Protein AF-A0A2N1RS52-F1 (afdb_monomer)

Sequence (82 aa):
MKRWDLCAFNNLCADKYIRLDKVWEFEKTPLIEESFMEELADIARRSGVDPEIVRWSGSTVSPPNPPVGGFQTHHKLKKQEE

Radius of gyration: 23.8 Å; Cα contacts (8 Å, |Δi|>4): 75; chains: 1; bounding box: 41×62×60 Å

pLDDT: mean 81.74, std 19.24, range [38.12, 97.56]

Foldseek 3Di:
DAADEAEWDDLPCQVVQVVVVHHDPCNVPATAAPVVLVVVLVVVVVVPPPNVRGYYDDDHDYPDDDPPDDDPDPPPDDDDDD

Mean predicted aligned error: 11.13 Å

Structure (mmCIF, N/CA/C/O backbone):
data_AF-A0A2N1RS52-F1
#
_entry.id   AF-A0A2N1RS52-F1
#
loop_
_atom_site.group_PDB
_atom_site.id
_atom_site.type_symbol
_atom_site.label_atom_id
_atom_site.label_alt_id
_atom_site.label_comp_id
_atom_site.label_asym_id
_atom_site.label_entity_id
_atom_site.label_seq_id
_atom_site.pdbx_PDB_ins_code
_atom_site.Cartn_x
_atom_site.Cartn_y
_atom_site.Cartn_z
_atom_site.occupancy
_atom_site.B_iso_or_equiv
_atom_site.auth_seq_id
_atom_site.auth_comp_id
_atom_site.auth_asym_id
_atom_site.auth_atom_id
_atom_site.pdbx_PDB_model_num
ATOM 1 N N . MET A 1 1 ? -1.111 -2.052 -23.680 1.00 63.84 1 MET A N 1
ATOM 2 C CA . MET A 1 1 ? -0.264 -1.555 -22.572 1.00 63.84 1 MET A CA 1
ATOM 3 C C . MET A 1 1 ? -0.253 -2.591 -21.463 1.00 63.84 1 MET A C 1
ATOM 5 O O . MET A 1 1 ? -1.309 -3.141 -21.180 1.00 63.84 1 MET A O 1
ATOM 9 N N . LYS A 1 2 ? 0.912 -2.876 -20.871 1.00 86.25 2 LYS A N 1
ATOM 10 C CA . LYS A 1 2 ? 1.038 -3.687 -19.651 1.00 86.25 2 LYS A CA 1
ATOM 11 C C . LYS A 1 2 ? 1.450 -2.747 -18.515 1.00 86.25 2 LYS A C 1
ATOM 13 O O . LYS A 1 2 ? 2.316 -1.908 -18.728 1.00 86.25 2 LYS A O 1
ATOM 18 N N . ARG A 1 3 ? 0.798 -2.855 -17.358 1.00 90.50 3 ARG A N 1
ATOM 19 C CA . ARG A 1 3 ? 1.119 -2.125 -16.124 1.00 90.50 3 ARG A CA 1
ATOM 20 C C . ARG A 1 3 ? 1.146 -3.139 -14.994 1.00 90.50 3 ARG A C 1
ATOM 22 O O . ARG A 1 3 ? 0.239 -3.965 -14.908 1.00 90.50 3 ARG A O 1
ATOM 29 N N . TRP A 1 4 ? 2.167 -3.063 -14.158 1.00 94.38 4 TRP A N 1
ATOM 30 C CA . TRP A 1 4 ? 2.268 -3.821 -12.925 1.00 94.38 4 TRP A CA 1
ATOM 31 C C . TRP A 1 4 ? 2.123 -2.837 -11.767 1.00 94.38 4 TRP A C 1
ATOM 33 O O . TRP A 1 4 ? 2.946 -1.935 -11.624 1.00 94.38 4 TRP A O 1
ATOM 43 N N . ASP A 1 5 ? 1.028 -2.941 -11.014 1.00 94.62 5 ASP A N 1
ATOM 44 C CA . ASP A 1 5 ? 0.680 -1.963 -9.981 1.00 94.62 5 ASP A CA 1
ATOM 45 C C . ASP A 1 5 ? 0.677 -2.611 -8.597 1.00 94.62 5 ASP A C 1
ATOM 47 O O . ASP A 1 5 ? -0.049 -3.582 -8.372 1.00 94.62 5 ASP A O 1
ATOM 51 N N . LEU A 1 6 ? 1.468 -2.068 -7.672 1.00 95.00 6 LEU A N 1
ATOM 52 C CA . LEU A 1 6 ? 1.330 -2.371 -6.252 1.00 95.00 6 LEU A CA 1
ATOM 53 C C . LEU A 1 6 ? 0.226 -1.480 -5.678 1.00 95.00 6 LEU A C 1
ATOM 55 O O . LEU A 1 6 ? 0.366 -0.259 -5.621 1.00 95.00 6 LEU A O 1
ATOM 59 N N . CYS A 1 7 ? -0.872 -2.085 -5.240 1.00 94.12 7 CYS A N 1
ATOM 60 C CA . CYS A 1 7 ? -1.977 -1.357 -4.626 1.00 94.12 7 CYS A CA 1
ATOM 61 C C . CYS A 1 7 ? -1.756 -1.247 -3.114 1.00 94.12 7 CYS A C 1
ATOM 63 O O . CYS A 1 7 ? -1.795 -2.255 -2.407 1.00 94.12 7 CYS A O 1
ATOM 65 N N . ALA A 1 8 ? -1.563 -0.026 -2.619 1.00 93.62 8 ALA A N 1
ATOM 66 C CA . ALA A 1 8 ? -1.515 0.254 -1.194 1.00 93.62 8 ALA A CA 1
ATOM 67 C C . ALA A 1 8 ? -2.857 -0.093 -0.533 1.00 93.62 8 ALA A C 1
ATOM 69 O O . ALA A 1 8 ? -3.939 0.140 -1.086 1.00 93.62 8 ALA A O 1
ATOM 70 N N . PHE A 1 9 ? -2.775 -0.651 0.673 1.00 90.06 9 PHE A N 1
ATOM 71 C CA . PHE A 1 9 ? -3.940 -0.935 1.499 1.00 90.06 9 PHE A CA 1
ATOM 72 C C . PHE A 1 9 ? -4.700 0.360 1.826 1.00 90.06 9 PHE A C 1
ATOM 74 O O . PHE A 1 9 ? -4.090 1.376 2.151 1.00 90.06 9 PHE A O 1
ATOM 81 N N . ASN A 1 10 ? -6.035 0.318 1.767 1.00 86.62 10 ASN A N 1
ATOM 82 C CA . ASN A 1 10 ? -6.893 1.422 2.193 1.00 86.62 10 ASN A CA 1
ATOM 83 C C . ASN A 1 10 ? -8.079 0.920 3.026 1.00 86.62 10 ASN A C 1
ATOM 85 O O . ASN A 1 10 ? -8.489 -0.238 2.935 1.00 86.62 10 ASN A O 1
ATOM 89 N N . ASN A 1 11 ? -8.648 1.824 3.821 1.00 84.38 11 ASN A N 1
ATOM 90 C CA . ASN A 1 11 ? -9.746 1.561 4.747 1.00 84.38 11 ASN A CA 1
ATOM 91 C C . ASN A 1 11 ? -11.135 1.966 4.222 1.00 84.38 11 ASN A C 1
ATOM 93 O O . ASN A 1 11 ? -12.090 2.040 4.994 1.00 84.38 11 ASN A O 1
ATOM 97 N N . LEU A 1 12 ? -11.294 2.157 2.908 1.00 82.06 12 LEU A N 1
ATOM 98 C CA . LEU A 1 12 ? -12.538 2.659 2.299 1.00 82.06 12 LEU A CA 1
ATOM 99 C C . LEU A 1 12 ? -13.730 1.689 2.415 1.00 82.06 12 LEU A C 1
ATOM 101 O O . LEU A 1 12 ? -14.867 2.053 2.124 1.00 82.06 12 LEU A O 1
ATOM 105 N N . CYS A 1 13 ? -13.490 0.442 2.825 1.00 80.56 13 CYS A N 1
ATOM 106 C CA . CYS A 1 13 ? -14.527 -0.578 2.954 1.00 80.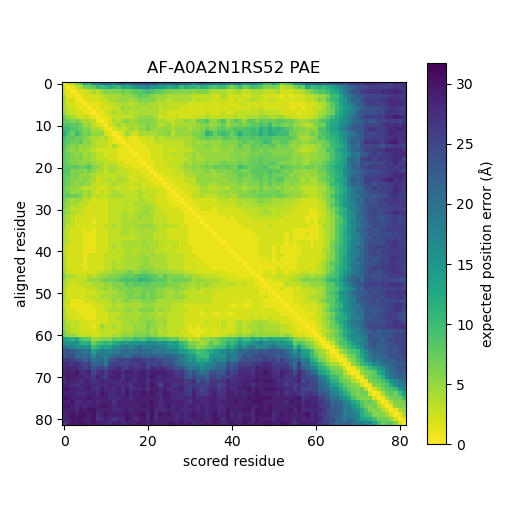56 13 CYS A CA 1
ATOM 107 C C . CYS A 1 13 ? -15.286 -0.535 4.287 1.00 80.56 13 CYS A C 1
ATOM 109 O O . CYS A 1 13 ? -16.331 -1.180 4.371 1.00 80.56 13 CYS A O 1
ATOM 111 N N . ALA A 1 14 ? -14.809 0.193 5.303 1.00 83.06 14 ALA A N 1
ATOM 112 C CA . ALA A 1 14 ? -15.380 0.154 6.654 1.00 83.06 14 ALA A CA 1
ATOM 113 C C . ALA A 1 14 ? -16.898 0.430 6.669 1.00 83.06 14 ALA A C 1
ATOM 115 O O . ALA A 1 14 ? -17.671 -0.367 7.203 1.00 83.06 14 ALA A O 1
ATOM 116 N N . ASP A 1 15 ? -17.345 1.469 5.958 1.00 85.94 15 ASP A N 1
ATOM 117 C CA . ASP A 1 15 ? -18.761 1.861 5.881 1.00 85.94 15 ASP A CA 1
ATOM 118 C C . ASP A 1 15 ? -19.670 0.749 5.340 1.00 85.94 15 ASP A C 1
ATOM 120 O O . ASP A 1 15 ? -20.822 0.595 5.754 1.00 85.94 15 ASP A O 1
ATOM 124 N N . LYS A 1 16 ? -19.159 -0.072 4.415 1.00 88.75 16 LYS A N 1
ATOM 125 C CA . LYS A 1 16 ? -19.913 -1.200 3.859 1.00 88.75 16 LYS A CA 1
ATOM 126 C C . LYS A 1 16 ? -20.130 -2.296 4.902 1.00 88.75 16 LYS A C 1
ATOM 128 O O . LYS A 1 16 ? -21.200 -2.900 4.915 1.00 88.75 16 LYS A O 1
ATOM 133 N N . TYR A 1 17 ? -19.134 -2.561 5.745 1.00 92.00 17 TYR A N 1
ATOM 134 C CA . TYR A 1 17 ? -19.222 -3.579 6.793 1.00 92.00 17 TYR A CA 1
ATOM 135 C C . TYR A 1 17 ? -20.169 -3.139 7.909 1.00 92.00 17 TYR A C 1
ATOM 137 O O . TYR A 1 17 ? -21.032 -3.923 8.302 1.00 92.00 17 TYR A O 1
ATOM 145 N N . ILE A 1 18 ? -20.116 -1.860 8.296 1.00 90.62 18 ILE A N 1
ATOM 146 C CA . ILE A 1 18 ? -21.056 -1.259 9.254 1.00 90.62 18 ILE A CA 1
ATOM 147 C C . ILE A 1 18 ? -22.505 -1.450 8.783 1.00 90.62 18 ILE A C 1
ATOM 149 O O . ILE A 1 18 ? -23.358 -1.893 9.546 1.00 90.62 18 ILE A O 1
ATOM 153 N N . ARG A 1 19 ? -22.790 -1.205 7.496 1.00 94.12 19 ARG A N 1
ATOM 154 C CA . ARG A 1 19 ? -24.137 -1.394 6.918 1.00 94.12 19 ARG A CA 1
ATOM 155 C C . ARG A 1 19 ? -24.629 -2.843 6.903 1.00 94.12 19 ARG A C 1
ATOM 157 O O . ARG A 1 19 ? -25.823 -3.064 6.724 1.00 94.12 19 ARG A O 1
ATOM 164 N N . LEU A 1 20 ? -23.728 -3.811 7.027 1.00 95.19 20 LEU A N 1
ATOM 165 C CA . LEU A 1 20 ? -24.044 -5.237 7.089 1.00 95.19 20 LEU A CA 1
ATOM 166 C C . LEU A 1 20 ? -24.077 -5.765 8.530 1.00 95.19 20 LEU A C 1
ATOM 168 O O . LEU A 1 20 ? -24.141 -6.980 8.704 1.00 95.19 20 LEU A O 1
ATOM 172 N N . ASP A 1 21 ? -24.011 -4.876 9.527 1.00 93.69 21 ASP A N 1
ATOM 173 C CA . ASP A 1 21 ? -23.882 -5.212 10.949 1.00 93.69 21 ASP A CA 1
ATOM 174 C C . ASP A 1 21 ? -22.685 -6.146 11.213 1.00 93.69 21 ASP A C 1
ATOM 176 O O . ASP A 1 21 ? -22.748 -7.139 11.938 1.00 93.69 21 ASP A O 1
ATOM 180 N N . LYS A 1 22 ? -21.571 -5.864 10.522 1.00 92.88 22 LYS A N 1
ATOM 181 C CA . LYS A 1 22 ? -20.319 -6.616 10.618 1.00 92.88 22 LYS A CA 1
ATOM 182 C C . LYS A 1 22 ? -19.194 -5.703 11.068 1.00 92.88 22 LYS A C 1
ATOM 184 O O . LYS A 1 22 ? -19.024 -4.604 10.548 1.00 92.88 22 LYS A O 1
ATOM 189 N N . VAL A 1 23 ? -18.369 -6.216 11.973 1.00 87.00 23 VAL A N 1
ATOM 190 C CA . VAL A 1 23 ? -17.086 -5.603 12.318 1.00 87.00 23 VAL A CA 1
ATOM 191 C C . VAL A 1 23 ? -16.069 -5.986 11.248 1.00 87.00 23 VAL A C 1
ATOM 193 O O . VAL A 1 23 ? -15.972 -7.157 10.873 1.00 87.00 23 VAL A O 1
ATOM 196 N N . TRP A 1 24 ? -15.322 -5.007 10.743 1.00 89.19 24 TRP A N 1
ATOM 197 C CA . TRP A 1 24 ? -14.204 -5.263 9.844 1.00 89.19 24 TRP A CA 1
ATOM 198 C C . TRP A 1 24 ? -12.902 -5.306 10.641 1.00 89.19 24 TRP A C 1
ATOM 200 O O . TRP A 1 24 ? -12.505 -4.321 11.253 1.00 89.19 24 TRP A O 1
ATOM 210 N N . GLU A 1 25 ? -12.214 -6.445 10.621 1.00 89.31 25 GLU A N 1
ATOM 211 C CA . GLU A 1 25 ? -11.032 -6.689 11.464 1.00 89.31 25 GLU A CA 1
ATOM 212 C C . GLU A 1 25 ? -9.868 -5.720 11.198 1.00 89.31 25 GLU A C 1
ATOM 214 O O . GLU A 1 25 ? -9.061 -5.465 12.088 1.00 89.31 25 GLU A O 1
ATOM 219 N N . PHE A 1 26 ? -9.807 -5.138 9.997 1.00 88.56 26 PHE A N 1
ATOM 220 C CA . PHE A 1 26 ? -8.748 -4.214 9.587 1.00 88.56 26 PHE A CA 1
ATOM 221 C C . PHE A 1 26 ? -9.171 -2.737 9.640 1.00 88.56 26 PHE A C 1
ATOM 223 O O . PHE A 1 26 ? -8.451 -1.874 9.143 1.00 88.56 26 PHE A O 1
ATOM 230 N N . GLU A 1 27 ? -10.314 -2.410 10.258 1.00 86.81 27 GLU A N 1
ATOM 231 C CA . GLU A 1 27 ? -10.813 -1.025 10.334 1.00 86.81 27 GLU A CA 1
ATOM 232 C C . GLU A 1 27 ? -9.826 -0.066 11.026 1.00 86.81 27 GLU A C 1
ATOM 234 O O . GLU A 1 27 ? -9.781 1.120 10.705 1.00 86.81 27 GLU A O 1
ATOM 239 N N . LYS A 1 28 ? -9.022 -0.589 11.963 1.00 88.31 28 LYS A N 1
ATOM 240 C CA . LYS A 1 28 ? -8.016 0.167 12.730 1.00 88.31 28 LYS A CA 1
ATOM 241 C C . LYS A 1 28 ? -6.599 -0.023 12.204 1.00 88.31 28 LYS A C 1
ATOM 243 O O . LYS A 1 28 ? -5.655 0.475 12.815 1.00 88.31 28 LYS A O 1
ATOM 248 N N . THR A 1 29 ? -6.426 -0.768 11.115 1.00 91.44 29 THR A N 1
ATOM 249 C CA . THR A 1 29 ? -5.109 -0.967 10.519 1.00 91.44 29 THR A CA 1
ATOM 250 C C . THR A 1 29 ? -4.644 0.358 9.913 1.00 91.44 29 THR A C 1
ATOM 252 O O . THR A 1 29 ? -5.373 0.939 9.104 1.00 91.44 29 THR A O 1
ATOM 255 N N . PRO A 1 30 ? -3.464 0.871 10.306 1.00 90.94 30 PRO A N 1
ATOM 256 C CA . PRO A 1 30 ? -2.949 2.113 9.750 1.00 90.94 30 PRO A CA 1
ATOM 257 C C . PRO A 1 30 ? -2.670 1.960 8.253 1.00 90.94 30 PRO A C 1
ATOM 259 O O . PRO A 1 30 ? -2.415 0.858 7.760 1.00 90.94 30 PRO A O 1
ATOM 262 N N . LEU A 1 31 ? -2.701 3.079 7.527 1.00 92.38 31 LEU A N 1
ATOM 263 C CA . LEU A 1 31 ? -2.221 3.093 6.150 1.00 92.38 31 LEU A CA 1
ATOM 264 C C . LEU A 1 31 ? -0.715 2.807 6.130 1.00 92.38 31 LEU A C 1
ATOM 266 O O . LEU A 1 31 ? 0.008 3.097 7.083 1.00 92.38 31 LEU A O 1
ATOM 270 N N . ILE A 1 32 ? -0.260 2.235 5.024 1.00 93.31 32 ILE A N 1
ATOM 271 C CA . ILE A 1 32 ? 1.154 1.956 4.789 1.00 93.31 32 ILE A CA 1
ATOM 272 C C . ILE A 1 32 ? 1.935 3.268 4.607 1.00 93.31 32 ILE A C 1
ATOM 274 O O . ILE A 1 32 ? 1.396 4.243 4.078 1.00 93.31 32 ILE A O 1
ATOM 278 N N . GLU A 1 33 ? 3.191 3.316 5.046 1.00 94.31 33 GLU A N 1
ATOM 279 C CA . GLU A 1 33 ? 4.047 4.481 4.802 1.00 94.31 33 GLU A CA 1
ATOM 280 C C . GLU A 1 33 ? 4.438 4.584 3.325 1.00 94.31 33 GLU A C 1
ATOM 282 O O . GLU A 1 33 ? 4.652 3.580 2.641 1.00 94.31 33 GLU A O 1
ATOM 287 N N . GLU A 1 34 ? 4.571 5.817 2.841 1.00 94.62 34 GLU A N 1
ATOM 288 C CA . GLU A 1 34 ? 5.004 6.098 1.469 1.00 94.62 34 GLU A CA 1
ATOM 289 C C . GLU A 1 34 ? 6.411 5.553 1.180 1.00 94.62 34 GLU A C 1
ATOM 291 O O . GLU A 1 34 ? 6.631 4.899 0.163 1.00 94.62 34 GLU A O 1
ATOM 296 N N . SER A 1 35 ? 7.342 5.743 2.117 1.00 94.94 35 SER A N 1
ATOM 297 C CA . SER A 1 35 ? 8.716 5.222 2.054 1.00 94.94 35 SER A CA 1
ATOM 298 C C . SER A 1 35 ? 8.751 3.706 1.855 1.00 94.94 35 SER A C 1
ATOM 300 O O . SER A 1 35 ? 9.522 3.198 1.042 1.00 94.94 35 SER A O 1
ATOM 302 N N . PHE A 1 36 ? 7.890 2.985 2.571 1.00 95.25 36 PHE A N 1
ATOM 303 C CA . PHE A 1 36 ? 7.820 1.534 2.487 1.00 95.25 36 PHE A CA 1
ATOM 304 C C . PHE A 1 36 ? 7.200 1.068 1.161 1.00 95.25 36 PHE A C 1
ATOM 306 O O . PHE A 1 36 ? 7.664 0.092 0.574 1.00 95.25 36 PHE A O 1
ATOM 313 N N . MET A 1 37 ? 6.207 1.788 0.625 1.00 96.31 37 MET A N 1
ATOM 314 C CA . MET A 1 37 ? 5.683 1.506 -0.719 1.00 96.31 37 MET A CA 1
ATOM 315 C C . MET A 1 37 ? 6.739 1.694 -1.813 1.00 96.31 37 MET A C 1
ATOM 317 O O . MET A 1 37 ? 6.807 0.874 -2.732 1.00 96.31 37 MET A O 1
ATOM 321 N N . GLU A 1 38 ? 7.581 2.724 -1.706 1.00 96.06 38 GLU A N 1
ATOM 322 C CA . GLU A 1 38 ? 8.700 2.923 -2.633 1.00 96.06 38 GLU A CA 1
ATOM 323 C C . GLU A 1 38 ? 9.733 1.796 -2.542 1.00 96.06 38 GLU A C 1
ATOM 325 O O . GLU A 1 38 ? 10.158 1.271 -3.572 1.00 96.06 38 GLU A O 1
ATOM 330 N N . GLU A 1 39 ? 10.071 1.343 -1.331 1.00 96.94 39 GLU A N 1
ATOM 331 C CA . GLU A 1 39 ? 10.978 0.206 -1.138 1.00 96.94 39 GLU A CA 1
ATOM 332 C C . GLU A 1 39 ? 10.446 -1.067 -1.819 1.00 96.94 39 GLU A C 1
ATOM 334 O O . GLU A 1 39 ? 11.177 -1.759 -2.537 1.00 96.94 39 GLU A O 1
ATOM 339 N N . LEU A 1 40 ? 9.153 -1.363 -1.656 1.00 96.69 40 LEU A N 1
ATOM 340 C CA . LEU A 1 40 ? 8.509 -2.503 -2.312 1.00 96.69 40 LEU A CA 1
ATOM 341 C C . LEU A 1 40 ? 8.516 -2.366 -3.840 1.00 96.69 40 LEU A C 1
ATOM 343 O O . LEU A 1 40 ? 8.777 -3.344 -4.549 1.00 96.69 40 LEU A O 1
ATOM 347 N N . ALA A 1 41 ? 8.270 -1.161 -4.359 1.00 96.44 41 ALA A N 1
ATOM 348 C CA . ALA A 1 41 ? 8.350 -0.891 -5.788 1.00 96.44 41 ALA A CA 1
ATOM 349 C C . ALA A 1 41 ? 9.780 -1.091 -6.321 1.00 96.44 41 ALA A C 1
ATOM 351 O O . ALA A 1 41 ? 9.961 -1.683 -7.386 1.00 96.44 41 ALA A O 1
ATOM 352 N N . ASP A 1 42 ? 10.804 -0.695 -5.566 1.00 97.00 42 ASP A N 1
ATOM 353 C CA . ASP A 1 42 ? 12.210 -0.913 -5.916 1.00 97.00 42 ASP A CA 1
ATOM 354 C C . ASP A 1 42 ? 12.619 -2.384 -5.891 1.00 97.00 42 ASP A C 1
ATOM 356 O O . ASP A 1 42 ? 13.426 -2.827 -6.715 1.00 97.00 42 ASP A O 1
ATOM 360 N N . ILE A 1 43 ? 12.079 -3.171 -4.962 1.00 97.56 43 ILE A N 1
ATOM 361 C CA . ILE A 1 43 ? 12.256 -4.626 -4.968 1.00 97.56 43 ILE A CA 1
ATOM 362 C C . ILE A 1 43 ? 11.613 -5.220 -6.227 1.00 97.56 43 ILE A C 1
ATOM 364 O O . ILE A 1 43 ? 12.252 -6.004 -6.930 1.00 97.56 43 ILE A O 1
ATOM 368 N N . ALA A 1 44 ? 10.391 -4.804 -6.569 1.00 96.19 44 ALA A N 1
ATOM 369 C CA . ALA A 1 44 ? 9.698 -5.284 -7.760 1.00 96.19 44 ALA A CA 1
ATOM 370 C C . ALA A 1 44 ? 10.444 -4.931 -9.057 1.00 96.19 44 ALA A C 1
ATOM 372 O O . ALA A 1 44 ? 10.633 -5.807 -9.904 1.00 96.19 44 ALA A O 1
ATOM 373 N N . ARG A 1 45 ? 10.961 -3.701 -9.183 1.00 96.50 45 ARG A N 1
ATOM 374 C CA . ARG A 1 45 ? 11.805 -3.268 -10.316 1.00 96.50 45 ARG A CA 1
ATOM 375 C C . ARG A 1 45 ? 13.072 -4.119 -10.462 1.00 96.50 45 ARG A C 1
ATOM 377 O O . ARG A 1 45 ? 13.559 -4.311 -11.569 1.00 96.50 45 ARG A O 1
ATOM 384 N N . ARG A 1 46 ? 13.603 -4.660 -9.360 1.00 97.19 46 ARG A N 1
ATOM 385 C CA . ARG A 1 46 ? 14.799 -5.526 -9.347 1.00 97.19 46 ARG A CA 1
ATOM 386 C C . ARG A 1 46 ? 14.491 -7.024 -9.449 1.00 97.19 46 ARG A C 1
ATOM 388 O O . ARG A 1 46 ? 15.419 -7.822 -9.528 1.00 97.19 46 ARG A O 1
ATOM 395 N N . SER A 1 47 ? 13.218 -7.420 -9.474 1.00 94.31 47 SER A N 1
ATOM 396 C CA . SER A 1 47 ? 12.796 -8.832 -9.450 1.00 94.31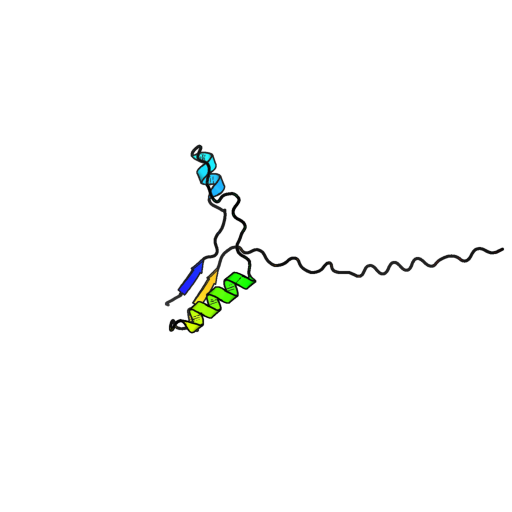 47 SER A CA 1
ATOM 397 C C . SER A 1 47 ? 12.873 -9.557 -10.804 1.00 94.31 47 SER A C 1
ATOM 399 O O . SER A 1 47 ? 12.598 -10.753 -10.874 1.00 94.31 47 SER A O 1
ATOM 401 N N . GLY A 1 48 ? 13.232 -8.849 -11.882 1.00 92.62 48 GLY A N 1
ATOM 402 C CA . GLY A 1 48 ? 13.212 -9.361 -13.260 1.00 92.62 48 GLY A CA 1
ATOM 403 C C . GLY A 1 48 ? 11.944 -9.000 -14.044 1.00 92.62 48 GLY A C 1
ATOM 404 O O . GLY A 1 48 ? 11.842 -9.323 -15.227 1.00 92.62 48 GLY A O 1
ATOM 405 N N . VAL A 1 49 ? 10.992 -8.307 -13.411 1.00 93.38 49 VAL A N 1
ATOM 406 C CA . VAL A 1 49 ? 9.896 -7.608 -14.098 1.00 93.38 49 VAL A CA 1
ATOM 407 C C . VAL A 1 49 ? 10.457 -6.368 -14.796 1.00 93.38 49 VAL A C 1
ATOM 409 O O . VAL A 1 49 ? 11.370 -5.731 -14.276 1.00 93.38 49 VAL A O 1
ATOM 412 N N . ASP A 1 50 ? 9.901 -6.020 -15.959 1.00 95.31 50 ASP A N 1
ATOM 413 C CA . ASP A 1 50 ? 10.219 -4.772 -16.660 1.00 95.31 50 ASP A CA 1
ATOM 414 C C . ASP A 1 50 ? 10.014 -3.562 -15.718 1.00 95.31 50 ASP A C 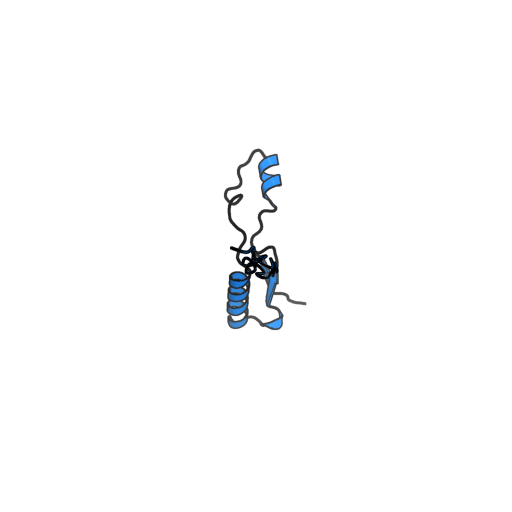1
ATOM 416 O O . ASP A 1 50 ? 8.882 -3.297 -15.300 1.00 95.31 50 ASP A O 1
ATOM 420 N N . PRO A 1 51 ? 11.078 -2.823 -15.355 1.00 95.38 51 PRO A N 1
ATOM 421 C CA . PRO A 1 51 ? 10.976 -1.719 -14.407 1.00 95.38 51 PRO A CA 1
ATOM 422 C C . PRO A 1 51 ? 10.052 -0.592 -14.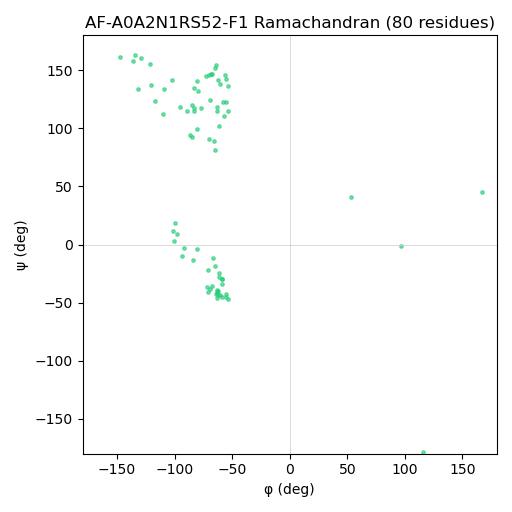879 1.00 95.38 51 PRO A C 1
ATOM 424 O O . PRO A 1 51 ? 9.466 0.094 -14.041 1.00 95.38 51 PRO A O 1
ATOM 427 N N . GLU A 1 52 ? 9.889 -0.397 -16.193 1.00 96.19 52 GLU A N 1
ATOM 428 C CA . GLU A 1 52 ? 9.107 0.719 -16.743 1.00 96.19 52 GLU A CA 1
ATOM 429 C C . GLU A 1 52 ? 7.598 0.554 -16.523 1.00 96.19 52 GLU A C 1
ATOM 431 O O . GLU A 1 52 ? 6.848 1.537 -16.507 1.00 96.19 52 GLU A O 1
ATOM 436 N N . ILE A 1 53 ? 7.140 -0.685 -16.314 1.00 96.12 53 ILE A N 1
ATOM 437 C CA . ILE A 1 53 ? 5.725 -0.979 -16.072 1.00 96.12 53 ILE A CA 1
ATOM 438 C C . ILE A 1 53 ? 5.368 -1.019 -14.584 1.00 96.12 53 ILE A C 1
ATOM 440 O O . ILE A 1 53 ? 4.1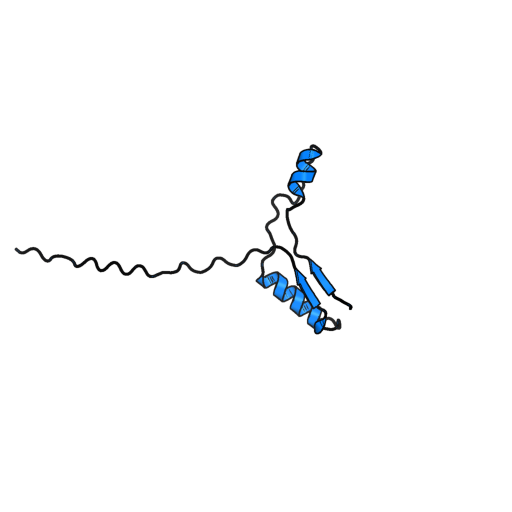76 -1.082 -14.275 1.00 96.12 53 ILE A O 1
ATOM 444 N N . VAL A 1 54 ? 6.358 -0.986 -13.682 1.00 97.00 54 VAL A N 1
ATOM 445 C CA . VAL A 1 54 ? 6.170 -1.080 -12.226 1.00 97.00 54 VAL A CA 1
ATOM 446 C C . VAL A 1 54 ? 5.810 0.282 -11.641 1.00 97.00 54 VAL A C 1
ATOM 448 O O . VAL A 1 54 ? 6.600 1.229 -11.666 1.00 97.00 54 VAL A O 1
ATOM 451 N N . ARG A 1 55 ? 4.612 0.375 -11.064 1.00 95.19 55 ARG A N 1
ATOM 452 C CA . ARG A 1 55 ? 4.140 1.537 -10.302 1.00 95.19 55 ARG A CA 1
ATOM 453 C C . ARG A 1 55 ? 3.476 1.081 -9.014 1.00 95.19 55 ARG A C 1
ATOM 455 O O . ARG A 1 55 ? 3.128 -0.086 -8.882 1.00 95.19 55 ARG A O 1
ATOM 462 N N . TRP A 1 56 ? 3.304 1.998 -8.075 1.00 96.44 56 TRP A N 1
ATOM 463 C CA . TRP A 1 56 ? 2.404 1.788 -6.955 1.00 96.44 56 TRP A CA 1
ATOM 464 C C . TRP A 1 56 ? 1.343 2.885 -6.931 1.00 96.44 56 TRP A C 1
ATOM 466 O O . TRP A 1 56 ? 1.526 3.964 -7.504 1.00 96.44 56 TRP A O 1
ATOM 476 N N . SER A 1 57 ? 0.200 2.581 -6.328 1.00 94.38 57 SER A N 1
ATOM 477 C CA . SER A 1 57 ? -0.913 3.514 -6.191 1.00 94.38 57 SER A CA 1
ATOM 478 C C . SER A 1 57 ? -1.688 3.269 -4.898 1.00 94.38 57 SER A C 1
ATOM 480 O O . SER A 1 57 ? -1.601 2.197 -4.305 1.00 94.38 57 SER A O 1
ATOM 482 N N . GLY A 1 58 ? -2.462 4.262 -4.461 1.00 93.19 58 GLY A N 1
ATOM 483 C CA . GLY A 1 58 ? -3.307 4.185 -3.267 1.00 93.19 58 GLY A CA 1
ATOM 484 C C . GLY A 1 58 ? -2.882 5.157 -2.168 1.00 93.19 58 GLY A C 1
ATOM 485 O O . GLY A 1 58 ? -1.982 5.972 -2.355 1.00 93.19 58 GLY A O 1
ATOM 486 N N . SER A 1 59 ? -3.591 5.112 -1.041 1.00 93.69 59 SER A N 1
ATOM 487 C CA . SER A 1 59 ? -3.380 6.032 0.078 1.00 93.69 59 SER A CA 1
ATOM 488 C C . SER A 1 59 ? -2.241 5.561 0.975 1.00 93.69 59 SER A C 1
ATOM 490 O O . SER A 1 59 ? -2.197 4.396 1.364 1.00 93.69 59 SER A O 1
ATOM 492 N N . THR A 1 60 ? -1.367 6.489 1.349 1.00 94.00 60 THR A N 1
ATOM 493 C CA . THR A 1 60 ? -0.241 6.251 2.254 1.00 94.00 60 THR A CA 1
ATOM 494 C C . THR A 1 60 ? -0.221 7.281 3.374 1.00 94.00 60 THR A C 1
ATOM 496 O O . THR A 1 60 ? -0.828 8.351 3.277 1.00 94.00 60 THR A O 1
ATOM 499 N N . VAL A 1 61 ? 0.483 6.954 4.454 1.00 92.50 61 VAL A N 1
ATOM 500 C CA . VAL A 1 61 ? 0.907 7.953 5.435 1.00 92.50 61 VAL A CA 1
ATOM 501 C C . VAL A 1 61 ? 2.209 8.566 4.936 1.00 92.50 61 VAL A C 1
ATOM 503 O O . VAL A 1 61 ? 3.201 7.861 4.741 1.00 92.50 61 VAL A O 1
ATOM 506 N N . SER A 1 62 ? 2.203 9.880 4.723 1.00 84.00 62 SER A N 1
ATOM 507 C CA . SER A 1 62 ? 3.436 10.642 4.531 1.00 84.00 62 SER A CA 1
ATOM 508 C C . SER A 1 62 ? 4.047 10.933 5.907 1.00 84.00 62 SER A C 1
ATOM 510 O O . SER A 1 62 ? 3.286 11.205 6.848 1.00 84.00 62 SER A O 1
ATOM 512 N N . PRO A 1 63 ? 5.380 10.871 6.074 1.00 74.69 63 PRO A N 1
ATOM 513 C CA . PRO A 1 63 ? 6.000 11.229 7.341 1.00 74.69 63 PRO A CA 1
ATOM 514 C C . PRO A 1 63 ? 5.599 12.656 7.748 1.00 74.69 63 PRO A C 1
ATOM 516 O O . PRO A 1 63 ? 5.417 13.522 6.887 1.00 74.69 63 PRO A O 1
ATOM 519 N N . PRO A 1 64 ? 5.446 12.934 9.054 1.00 67.50 64 PRO A N 1
ATOM 520 C CA . PRO A 1 64 ? 5.133 14.279 9.507 1.00 67.50 64 PRO A CA 1
ATOM 521 C C . PRO A 1 64 ? 6.225 15.236 9.024 1.00 67.50 64 PRO A C 1
ATOM 523 O O . PRO A 1 64 ? 7.404 15.050 9.329 1.00 67.50 64 PRO A O 1
ATOM 526 N N . ASN A 1 65 ? 5.833 16.269 8.271 1.00 63.31 65 ASN A N 1
ATOM 527 C CA . ASN A 1 65 ? 6.742 17.363 7.945 1.00 63.31 65 ASN A CA 1
ATOM 528 C C . ASN A 1 65 ? 7.333 17.913 9.253 1.00 63.31 65 ASN A C 1
ATOM 530 O O . ASN A 1 65 ? 6.580 18.099 10.219 1.00 63.31 65 ASN A O 1
ATOM 534 N N . PRO A 1 66 ? 8.648 18.194 9.313 1.00 62.06 66 PRO A N 1
ATOM 535 C CA . PRO A 1 66 ? 9.220 18.837 10.484 1.00 62.06 66 PRO A CA 1
ATOM 536 C C . PRO A 1 66 ? 8.466 20.149 10.747 1.00 62.06 66 PRO A C 1
ATOM 538 O O . PRO A 1 66 ? 8.075 20.828 9.788 1.00 62.06 66 PRO A O 1
ATOM 541 N N . PRO A 1 67 ? 8.225 20.516 12.021 1.00 57.53 67 PRO A N 1
ATOM 542 C CA . PRO A 1 67 ? 7.560 21.769 12.332 1.00 57.53 67 PRO A CA 1
ATOM 543 C C . PRO A 1 67 ? 8.355 22.895 11.675 1.00 57.53 67 PRO A C 1
ATOM 545 O O . PRO A 1 67 ? 9.557 23.032 11.904 1.00 57.53 67 PRO A O 1
ATOM 548 N N . VAL A 1 68 ? 7.686 23.675 10.826 1.00 59.94 68 VAL A N 1
ATOM 549 C CA . VAL A 1 68 ? 8.266 24.860 10.193 1.00 59.94 68 VAL A CA 1
ATOM 550 C C . VAL A 1 68 ? 8.549 25.868 11.310 1.00 59.94 68 VAL A C 1
ATOM 552 O O . VAL A 1 68 ? 7.688 26.645 11.713 1.00 59.94 68 VAL A O 1
ATOM 555 N N . GLY A 1 69 ? 9.742 25.786 11.897 1.00 52.88 69 GLY A N 1
ATOM 556 C CA . GLY A 1 69 ? 10.204 26.689 12.939 1.00 52.88 69 GLY A CA 1
ATOM 557 C C . GLY A 1 69 ? 10.638 28.014 12.325 1.00 52.88 69 GLY A C 1
ATOM 558 O O . GLY A 1 69 ? 11.593 28.049 11.554 1.00 52.88 69 GLY A O 1
ATOM 559 N N . GLY A 1 70 ? 9.958 29.109 12.679 1.00 38.34 70 GLY A N 1
ATOM 560 C CA . GLY A 1 70 ? 10.416 30.444 12.296 1.00 38.34 70 GLY A CA 1
ATOM 561 C C . GLY A 1 70 ? 9.426 31.594 12.472 1.00 38.34 70 GLY A C 1
ATOM 562 O O . GLY A 1 70 ? 9.334 32.429 11.580 1.00 38.34 70 GLY A O 1
ATOM 563 N N . PHE A 1 71 ? 8.718 31.708 13.600 1.00 44.38 71 PHE A N 1
ATOM 564 C CA . PHE A 1 71 ? 8.178 33.016 13.994 1.00 44.38 71 PHE A CA 1
ATOM 565 C C . PHE A 1 71 ? 9.244 33.766 14.801 1.00 44.38 71 PHE A C 1
ATOM 567 O O . PHE A 1 71 ? 9.366 33.588 16.009 1.00 44.38 71 PHE A O 1
ATOM 574 N N . GLN A 1 72 ? 10.032 34.606 14.126 1.00 50.22 72 GLN A N 1
ATOM 575 C CA . GLN A 1 72 ? 10.879 35.606 14.780 1.00 50.22 72 GLN A CA 1
ATOM 576 C C . GLN A 1 72 ? 9.977 36.698 15.369 1.00 50.22 72 GLN A C 1
ATOM 578 O O . GLN A 1 72 ? 9.653 37.682 14.704 1.00 50.22 72 GLN A O 1
ATOM 583 N N . THR A 1 73 ? 9.549 36.556 16.623 1.00 44.62 73 THR A N 1
ATOM 584 C CA . THR A 1 73 ? 8.983 37.691 17.358 1.00 44.62 73 THR A CA 1
ATOM 585 C C . THR A 1 73 ? 10.130 38.535 17.901 1.00 44.62 73 THR A C 1
ATOM 587 O O . THR A 1 73 ? 10.704 38.225 18.943 1.00 44.62 73 THR A O 1
ATOM 590 N N . HIS A 1 74 ? 10.460 39.628 17.210 1.00 48.81 74 HIS A N 1
ATOM 591 C CA . HIS A 1 74 ? 11.250 40.717 17.782 1.00 48.81 74 HIS A CA 1
ATOM 592 C C . HIS A 1 74 ? 10.454 41.381 18.918 1.00 48.81 74 HIS A C 1
ATOM 594 O O . HIS A 1 74 ? 9.831 42.424 18.728 1.00 48.81 74 HIS A O 1
ATOM 600 N N . HIS A 1 75 ? 10.462 40.794 20.116 1.00 43.16 75 HIS A N 1
ATOM 601 C CA . HIS A 1 75 ? 10.053 41.507 21.321 1.00 43.16 75 HIS A CA 1
ATOM 602 C C . HIS A 1 75 ? 11.262 42.285 21.843 1.00 43.16 75 HIS A C 1
ATOM 604 O O . HIS A 1 75 ? 12.134 41.774 22.542 1.00 43.16 75 HIS A O 1
ATOM 610 N N . LYS A 1 76 ? 11.342 43.541 21.403 1.00 44.62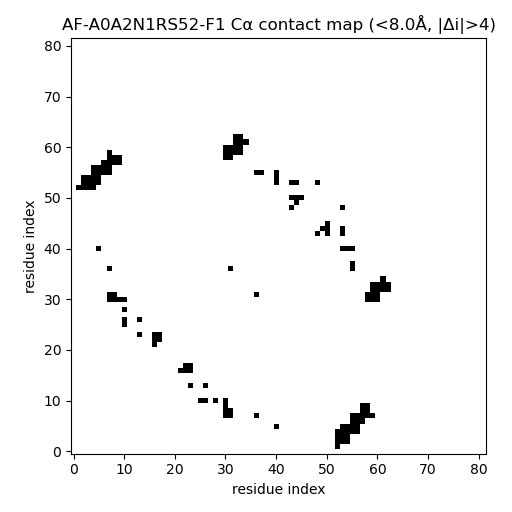 76 LYS A N 1
ATOM 611 C CA . LYS A 1 76 ? 12.299 44.540 21.873 1.00 44.62 76 LYS A CA 1
ATOM 612 C C . LYS A 1 76 ? 12.041 44.759 23.369 1.00 44.62 76 LYS A C 1
ATOM 614 O O . LYS A 1 76 ? 11.081 45.431 23.734 1.00 44.62 76 LYS A O 1
ATOM 619 N N . LEU A 1 77 ? 12.874 44.165 24.225 1.00 47.12 77 LEU A N 1
ATOM 620 C CA . LEU A 1 77 ? 12.900 44.446 25.661 1.00 47.12 77 LEU A CA 1
ATOM 621 C C . LEU A 1 77 ? 13.154 45.949 25.852 1.00 47.12 77 LEU A C 1
ATOM 623 O O . LEU A 1 77 ? 14.232 46.457 25.536 1.00 47.12 77 LEU A O 1
ATOM 627 N N . LYS A 1 78 ? 12.134 46.669 26.331 1.00 43.62 78 LYS A N 1
ATOM 628 C CA . LYS A 1 78 ? 12.291 48.020 26.872 1.00 43.62 78 LYS A CA 1
ATOM 629 C C . LYS A 1 78 ? 13.187 47.912 28.109 1.00 43.62 78 LYS A C 1
ATOM 631 O O . LYS A 1 78 ? 12.784 47.306 29.094 1.00 43.62 78 LYS A O 1
ATOM 636 N N . LYS A 1 79 ? 14.384 48.504 28.056 1.00 40.38 79 LYS A N 1
ATOM 637 C CA . LYS A 1 79 ? 15.110 48.912 29.264 1.00 40.38 79 LYS A CA 1
ATOM 638 C C . LYS A 1 79 ? 14.258 49.973 29.964 1.00 40.38 79 LYS A C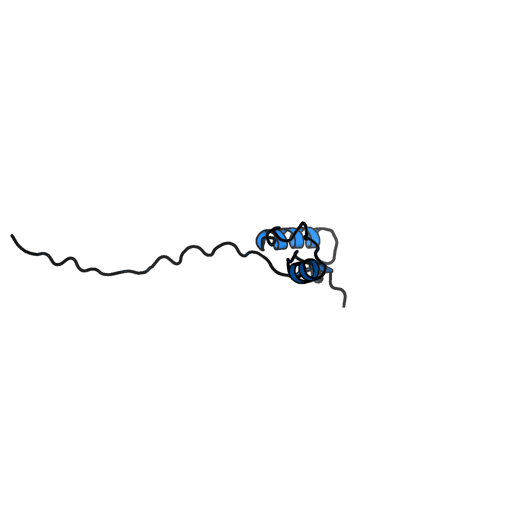 1
ATOM 640 O O . LYS A 1 79 ? 13.985 51.007 29.359 1.00 40.38 79 LYS A O 1
ATOM 645 N N . GLN A 1 80 ? 13.824 49.689 31.186 1.00 41.47 80 GLN A N 1
ATOM 646 C CA . GLN A 1 80 ? 13.440 50.707 32.157 1.00 41.47 80 GLN A CA 1
ATOM 647 C C . GLN A 1 80 ? 14.585 50.865 33.159 1.00 41.47 80 GLN A C 1
ATOM 649 O O . GLN A 1 80 ? 15.287 49.901 33.462 1.00 41.47 80 GLN A O 1
ATOM 654 N N . GLU A 1 81 ? 14.793 52.121 33.526 1.00 38.12 81 GLU A N 1
ATOM 655 C CA . GLU A 1 81 ? 15.826 52.681 34.390 1.00 38.12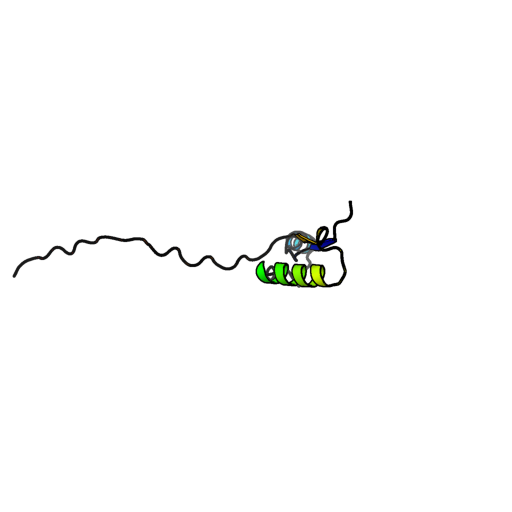 81 GLU A CA 1
ATOM 656 C C . GLU A 1 81 ? 15.672 52.241 35.849 1.00 38.12 81 GLU A C 1
ATOM 658 O O . GLU A 1 81 ? 14.547 52.129 36.330 1.00 38.12 81 GLU A O 1
ATOM 663 N N . GLU A 1 82 ? 16.811 52.095 36.530 1.00 40.75 82 GLU A N 1
ATOM 664 C CA . GLU A 1 82 ? 17.057 52.547 37.909 1.00 40.75 82 GLU A CA 1
ATOM 665 C C . GLU A 1 82 ? 18.489 53.093 37.990 1.00 40.75 82 GLU A C 1
ATOM 667 O O . GLU A 1 82 ? 19.379 52.514 37.316 1.00 40.75 82 GLU A O 1
#

Solvent-accessible surface area (backbone atoms only — not comparable to full-atom values): 5462 Å² total; per-residue (Å²): 140,77,75,44,72,48,73,46,59,71,66,85,59,48,68,61,30,54,76,66,81,38,88,57,93,59,66,81,60,76,58,46,45,47,72,58,53,51,53,53,49,53,51,48,40,68,68,78,49,68,49,90,34,55,46,71,49,71,56,53,40,70,80,80,74,75,80,86,82,75,85,82,76,85,73,78,78,77,86,78,89,133

Secondary structure (DSSP, 8-state):
---E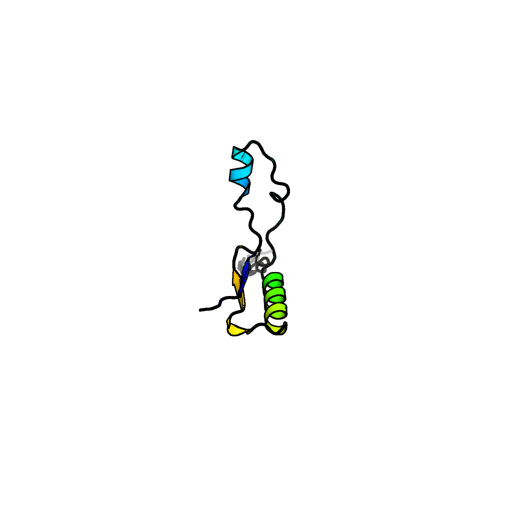EEE----TTHHHHHTTT---TTTTPPPPBHHHHHHHHHHHHHTTS-GGGEEEES--BPPPPPP-----------PPP-